Protein AF-A0A6P0KEU0-F1 (afdb_monomer_lite)

Sequence (148 aa):
MPPLLTAILLAGIAAPAHSYELQLKNPEFHYFNAQGSHEVTTNIPLCKGDSYGWLIQLENPPSQLTWREEFRPSGERYEKVTNGIAARWNNSSWSGPSITTVQTVAPDDGWLSYIRPINPNMSPGFYRIDVYVGESVAHFRIELLSCG

Radius of gyration: 21.64 Å; chains: 1; bounding box: 76×51×46 Å

Secondary structure (DSSP, 8-state):
-PPP-------------------EEEEEEEEE-TTS-EEE-SEEE--TT-EEEEEEEESS--SSEEEEEEEEE---------SS-----------PPPEEEEEEE--BTTEEEEEEE--TTSPPEEEEEEEEETTEEEEEEEEEE---

pLDDT: mean 78.89, std 21.37, range [34.16, 97.38]

Foldseek 3Di:
DDDDDDDDDPPPPPDPPPLDDWDWPDWFKKKADQVGDMDGDQEYALDANIKIKIKIFTDPFDQKFKKKKKKFADQFDFDDDDPDDTDGDDDDDDGDDIDMDMDMDGADVRMDMDMDGRDLPDDFHKMWMWMDTRNDIDIGIHTYDYHD

Structure (mmCIF, N/CA/C/O backbone):
data_AF-A0A6P0KEU0-F1
#
_entry.id   AF-A0A6P0KEU0-F1
#
loop_
_atom_site.group_PDB
_atom_site.id
_atom_site.type_symbol
_atom_site.label_atom_id
_atom_site.label_alt_id
_atom_site.label_comp_id
_atom_site.label_asym_id
_atom_site.label_entity_id
_atom_site.label_seq_id
_atom_site.pdbx_PDB_ins_code
_atom_site.Cartn_x
_atom_site.Cartn_y
_atom_site.Cartn_z
_atom_site.occupancy
_atom_site.B_iso_or_equiv
_atom_site.auth_seq_id
_atom_site.auth_comp_id
_atom_site.auth_asym_id
_atom_site.auth_atom_id
_atom_site.pdbx_PDB_model_num
ATOM 1 N N . MET A 1 1 ? -55.314 35.409 27.621 1.00 41.94 1 MET A N 1
ATOM 2 C CA . MET A 1 1 ? -54.705 34.251 28.310 1.00 41.94 1 MET A CA 1
ATOM 3 C C . MET A 1 1 ? -54.204 33.299 27.231 1.00 41.94 1 MET A C 1
ATOM 5 O O . MET A 1 1 ? -55.044 32.810 26.486 1.00 41.94 1 MET A O 1
ATOM 9 N N . PRO A 1 2 ? -52.884 33.140 27.038 1.00 39.25 2 PRO A N 1
ATOM 10 C CA . PRO A 1 2 ? -52.329 32.260 26.010 1.00 39.25 2 PRO A CA 1
ATOM 11 C C . PRO A 1 2 ? -52.123 30.835 26.560 1.00 39.25 2 PRO A C 1
ATOM 13 O O . PRO A 1 2 ? -51.942 30.690 27.772 1.00 39.25 2 PRO A O 1
ATOM 16 N N . PRO A 1 3 ? -52.095 29.784 25.722 1.00 47.47 3 PRO A N 1
ATOM 17 C CA . PRO A 1 3 ? -51.536 28.504 26.131 1.00 47.47 3 PRO A CA 1
ATOM 18 C C . PRO A 1 3 ? -50.005 28.526 25.983 1.00 47.47 3 PRO A C 1
ATOM 20 O O . PRO A 1 3 ? -49.471 28.925 24.948 1.00 47.47 3 PRO A O 1
ATOM 23 N N . LEU A 1 4 ? -49.302 28.096 27.036 1.00 42.53 4 LEU A N 1
ATOM 24 C CA . LEU A 1 4 ? -47.875 27.774 26.991 1.00 42.53 4 LEU A CA 1
ATOM 25 C C . LEU A 1 4 ? -47.668 26.560 26.070 1.00 42.53 4 LEU A C 1
ATOM 27 O O . LEU A 1 4 ? -48.143 25.468 26.376 1.00 42.53 4 LEU A O 1
ATOM 31 N N . LEU A 1 5 ? -46.927 26.735 24.975 1.00 43.50 5 LEU A N 1
ATOM 32 C CA . LEU A 1 5 ? -46.299 25.622 24.265 1.00 43.50 5 LEU A CA 1
ATOM 33 C C . LEU A 1 5 ? -44.971 25.295 24.951 1.00 43.50 5 LEU A C 1
ATOM 35 O O . LEU A 1 5 ? -44.006 26.052 24.863 1.00 43.50 5 LEU A O 1
ATOM 39 N N . THR A 1 6 ? -44.925 24.152 25.626 1.00 40.94 6 THR A N 1
ATOM 40 C CA . THR A 1 6 ? -43.685 23.557 26.125 1.00 40.94 6 THR A CA 1
ATOM 41 C C . THR A 1 6 ? -42.921 22.962 24.943 1.00 40.94 6 THR A C 1
ATOM 43 O O . THR A 1 6 ? -43.305 21.923 24.410 1.00 40.94 6 THR A O 1
ATOM 46 N N . ALA A 1 7 ? -41.842 23.616 24.516 1.00 44.69 7 ALA A N 1
ATOM 47 C CA . ALA A 1 7 ? -40.890 23.032 23.579 1.00 44.69 7 ALA A CA 1
ATOM 48 C C . ALA A 1 7 ? -39.988 22.042 24.334 1.00 44.69 7 ALA A C 1
ATOM 50 O O . ALA A 1 7 ? -39.192 22.438 25.184 1.00 44.69 7 ALA A O 1
ATOM 51 N N . ILE A 1 8 ? -40.123 20.748 24.038 1.00 49.12 8 ILE A N 1
ATOM 52 C CA . ILE A 1 8 ? -39.184 19.720 24.496 1.00 49.12 8 ILE A CA 1
ATOM 53 C C . ILE A 1 8 ? -37.963 19.793 23.577 1.00 49.12 8 ILE A C 1
ATOM 55 O O . ILE A 1 8 ? -38.023 19.405 22.411 1.00 49.12 8 ILE A O 1
ATOM 59 N N . LEU A 1 9 ? -36.859 20.324 24.099 1.00 42.19 9 LEU A N 1
ATOM 60 C CA . LEU A 1 9 ? -35.565 20.304 23.429 1.00 42.19 9 LEU A CA 1
ATOM 61 C C . LEU A 1 9 ? -35.000 18.875 23.531 1.00 42.19 9 LEU A C 1
ATOM 63 O O . LEU A 1 9 ? -34.490 18.478 24.578 1.00 42.19 9 LEU A O 1
ATOM 67 N N . LEU A 1 10 ? -35.108 18.082 22.463 1.00 46.47 10 LEU A N 1
ATOM 68 C CA . LEU A 1 10 ? -34.334 16.847 22.329 1.00 46.47 10 LEU A CA 1
ATOM 69 C C . LEU A 1 10 ? -32.873 17.232 22.076 1.00 46.47 10 LEU A C 1
ATOM 71 O O . LEU A 1 10 ? -32.467 17.480 20.942 1.00 46.47 10 LEU A O 1
ATOM 75 N N . ALA A 1 11 ? -32.081 17.302 23.145 1.00 50.78 11 ALA A N 1
ATOM 76 C CA . ALA A 1 11 ? -30.633 17.278 23.031 1.00 50.78 11 ALA A CA 1
ATOM 77 C C . ALA A 1 11 ? -30.236 15.900 22.481 1.00 50.78 11 ALA A C 1
ATOM 79 O O . ALA A 1 11 ? -30.249 14.902 23.200 1.00 50.78 11 ALA A O 1
ATOM 80 N N . GLY A 1 12 ? -29.948 15.836 21.180 1.00 45.75 12 GLY A N 1
ATOM 81 C CA . GLY A 1 12 ? -29.328 14.670 20.569 1.00 45.75 12 GLY A CA 1
ATOM 82 C C . GLY A 1 12 ? -27.990 14.421 21.253 1.00 45.75 12 GLY A C 1
ATOM 83 O O . GLY A 1 12 ? -27.065 15.220 21.126 1.00 45.75 12 GLY A O 1
ATOM 84 N N . ILE A 1 13 ? -27.906 13.338 22.020 1.00 48.94 13 ILE A N 1
ATOM 85 C CA . ILE A 1 13 ? -26.656 12.877 22.610 1.00 48.94 13 ILE A CA 1
ATOM 86 C C . ILE A 1 13 ? -25.815 12.374 21.436 1.00 48.94 13 ILE A C 1
ATOM 88 O O . ILE A 1 13 ? -26.042 11.277 20.930 1.00 48.94 13 ILE A O 1
ATOM 92 N N . ALA A 1 14 ? -24.887 13.199 20.951 1.00 54.25 14 ALA A N 1
ATOM 93 C CA . ALA A 1 14 ? -23.836 12.719 20.070 1.00 54.25 14 ALA A CA 1
ATOM 94 C C . ALA A 1 14 ? -23.058 11.660 20.859 1.00 54.25 14 ALA A C 1
ATOM 96 O O . ALA A 1 14 ? -22.445 11.971 21.882 1.00 54.25 14 ALA A O 1
ATOM 97 N N . ALA A 1 15 ? -23.152 10.400 20.434 1.00 51.75 15 ALA A N 1
ATOM 98 C CA . ALA A 1 15 ? -22.349 9.336 21.011 1.00 51.75 15 ALA A CA 1
ATOM 99 C C . ALA A 1 15 ? -20.869 9.749 20.917 1.00 51.75 15 ALA A C 1
ATOM 101 O O . ALA A 1 15 ? -20.452 10.234 19.859 1.00 51.75 15 ALA A O 1
ATOM 102 N N . PRO A 1 16 ? -20.072 9.603 21.990 1.00 46.75 16 PRO A N 1
ATOM 103 C CA . PRO A 1 16 ? -18.652 9.893 21.913 1.00 46.75 16 PRO A CA 1
ATOM 104 C C . PRO A 1 16 ? -18.048 8.964 20.862 1.00 46.75 16 PRO A C 1
ATOM 106 O O . PRO A 1 16 ? -18.117 7.739 21.005 1.00 46.75 16 PRO A O 1
ATOM 109 N N . ALA A 1 17 ? -17.488 9.547 19.799 1.00 51.69 17 ALA A N 1
ATOM 110 C CA . ALA A 1 17 ? -16.648 8.826 18.861 1.00 51.69 17 ALA A CA 1
ATOM 111 C C . ALA A 1 17 ? -15.487 8.248 19.675 1.00 51.69 17 ALA A C 1
ATOM 113 O O . ALA A 1 17 ? -14.572 8.971 20.059 1.00 51.69 17 ALA A O 1
ATOM 114 N N . HIS A 1 18 ? -15.580 6.969 20.035 1.00 48.75 18 HIS A N 1
ATOM 115 C CA . HIS A 1 18 ? -14.466 6.269 20.647 1.00 48.75 18 HIS A CA 1
ATOM 116 C C . HIS A 1 18 ? -13.358 6.240 19.596 1.00 48.75 18 HIS A C 1
ATOM 118 O O . HIS A 1 18 ? -13.488 5.567 18.577 1.00 48.75 18 HIS A O 1
ATOM 124 N N . SER A 1 19 ? -12.297 7.009 19.822 1.00 54.75 19 SER A N 1
ATOM 125 C CA . SER A 1 19 ? -11.016 6.835 19.148 1.00 54.75 19 SER A CA 1
ATOM 126 C C . SER A 1 19 ? -10.413 5.544 19.694 1.00 54.75 19 SER A C 1
ATOM 128 O O . SER A 1 19 ? -9.778 5.532 20.747 1.00 54.75 19 SER A O 1
ATOM 130 N N . TYR A 1 20 ? -10.716 4.421 19.051 1.00 62.81 20 TYR A N 1
ATOM 131 C CA . TYR A 1 20 ? -9.997 3.181 19.302 1.00 62.81 20 TYR A CA 1
ATOM 132 C C . TYR A 1 20 ? -8.782 3.171 18.375 1.00 62.81 20 TYR A C 1
ATOM 134 O O . TYR A 1 20 ? -8.915 3.308 17.157 1.00 62.81 20 TYR A O 1
ATOM 142 N N . GLU A 1 21 ? -7.590 3.050 18.956 1.00 73.94 21 GLU A N 1
ATOM 143 C CA . GLU A 1 21 ? -6.381 2.772 18.189 1.00 73.94 21 GLU A CA 1
ATOM 144 C C . GLU A 1 21 ? -6.517 1.355 17.617 1.00 73.94 21 GLU A C 1
ATOM 146 O O . GLU A 1 21 ? -6.576 0.364 18.350 1.00 73.94 21 GLU A O 1
ATOM 151 N N . LEU A 1 22 ? -6.656 1.258 16.295 1.00 84.56 22 LEU A N 1
ATOM 152 C CA . LEU A 1 22 ? -6.768 -0.018 15.595 1.00 84.56 22 LEU A CA 1
ATOM 153 C C . LEU A 1 22 ? -5.408 -0.703 15.583 1.00 84.56 22 LEU A C 1
ATOM 155 O O . LEU A 1 22 ? -4.452 -0.177 15.014 1.00 84.56 22 LEU A O 1
ATOM 159 N N . GLN A 1 23 ? -5.307 -1.895 16.162 1.00 88.81 23 GLN A N 1
ATOM 160 C CA . GLN A 1 23 ? -4.065 -2.653 16.072 1.00 88.81 23 GLN A CA 1
ATOM 161 C C . GLN A 1 23 ? -3.922 -3.245 14.668 1.00 88.81 23 GLN A C 1
ATOM 163 O O . GLN A 1 23 ? -4.671 -4.144 14.275 1.00 88.81 23 GLN A O 1
ATOM 168 N N . LEU A 1 24 ? -2.948 -2.720 13.924 1.00 91.12 24 LEU A N 1
ATOM 169 C CA . LEU A 1 24 ? -2.554 -3.217 12.610 1.00 91.12 24 LEU A CA 1
ATOM 170 C C . LEU A 1 24 ? -1.531 -4.340 12.799 1.00 91.12 24 LEU A C 1
ATOM 172 O O . LEU A 1 24 ? -0.473 -4.135 13.394 1.00 91.12 24 LEU A O 1
ATOM 176 N N . LYS A 1 25 ? -1.838 -5.525 12.284 1.00 92.06 25 LYS A N 1
ATOM 177 C CA . LYS A 1 25 ? -0.988 -6.714 12.348 1.00 92.06 25 LYS A CA 1
ATOM 178 C C . LYS A 1 25 ? -0.546 -7.107 10.947 1.00 92.06 25 LYS A C 1
ATOM 180 O O . LYS A 1 25 ? -1.302 -6.976 9.989 1.00 92.06 25 LYS A O 1
ATOM 185 N N . ASN A 1 26 ? 0.688 -7.595 10.855 1.00 89.75 26 ASN A N 1
ATOM 186 C CA . ASN A 1 26 ? 1.269 -8.165 9.638 1.00 89.75 26 ASN A CA 1
ATOM 187 C C . ASN A 1 26 ? 1.001 -7.325 8.371 1.00 89.75 26 ASN A C 1
ATOM 189 O O . ASN A 1 26 ? 0.407 -7.835 7.424 1.00 89.75 26 ASN A O 1
ATOM 193 N N . PRO A 1 27 ? 1.375 -6.029 8.344 1.00 91.94 27 PRO A N 1
ATOM 194 C CA . PRO A 1 27 ? 1.257 -5.240 7.128 1.00 91.94 27 PRO A CA 1
ATOM 195 C C . PRO A 1 27 ? 2.214 -5.805 6.076 1.00 91.94 27 PRO A C 1
ATOM 197 O O . PRO A 1 27 ? 3.435 -5.730 6.220 1.00 91.94 27 PRO A O 1
ATOM 200 N N . GLU A 1 28 ? 1.656 -6.350 5.005 1.00 93.31 28 GLU A N 1
ATOM 201 C CA . GLU A 1 28 ? 2.404 -6.962 3.915 1.00 93.31 28 GLU A CA 1
ATOM 202 C C . GLU A 1 28 ? 2.102 -6.275 2.593 1.00 93.31 28 GLU A C 1
ATOM 204 O O . GLU A 1 28 ? 0.993 -5.799 2.350 1.00 93.31 28 GLU A O 1
ATOM 209 N N . PHE A 1 29 ? 3.104 -6.249 1.720 1.00 94.50 29 PHE A N 1
ATOM 210 C CA . PHE A 1 29 ? 2.958 -5.769 0.357 1.00 94.50 29 PHE A CA 1
ATOM 211 C C . PHE A 1 29 ? 3.117 -6.932 -0.609 1.00 94.50 29 PHE A C 1
ATOM 213 O O . PHE A 1 29 ? 4.044 -7.731 -0.478 1.00 94.50 29 PHE A O 1
ATOM 220 N N . HIS A 1 30 ? 2.191 -7.033 -1.549 1.00 96.25 30 HIS A N 1
ATOM 221 C CA . HIS A 1 30 ? 2.026 -8.185 -2.416 1.00 96.25 30 HIS A CA 1
ATOM 222 C C . HIS A 1 30 ? 2.108 -7.768 -3.880 1.00 96.25 30 HIS A C 1
ATOM 224 O O . HIS A 1 30 ? 1.585 -6.723 -4.282 1.00 96.25 30 HIS A O 1
ATOM 230 N N . TYR A 1 31 ? 2.738 -8.626 -4.671 1.00 96.69 31 TYR A N 1
ATOM 231 C CA . TYR A 1 31 ? 2.720 -8.596 -6.127 1.00 96.69 31 TYR A CA 1
ATOM 232 C C . TYR A 1 31 ? 1.920 -9.790 -6.644 1.00 96.69 31 TYR A C 1
ATOM 234 O O . TYR A 1 31 ? 2.052 -10.895 -6.120 1.00 96.69 31 TYR A O 1
ATOM 242 N N . PHE A 1 32 ? 1.110 -9.567 -7.675 1.00 96.75 32 PHE A N 1
ATOM 243 C CA . PHE A 1 32 ? 0.254 -10.568 -8.304 1.00 96.75 32 PHE A CA 1
ATOM 244 C C . PHE A 1 32 ? 0.513 -10.547 -9.806 1.00 96.75 32 PHE A C 1
ATOM 246 O O . PHE A 1 32 ? 0.222 -9.547 -10.465 1.00 96.75 32 PHE A O 1
ATOM 253 N N . ASN A 1 33 ? 1.037 -11.639 -10.358 1.00 94.62 33 ASN A N 1
ATOM 254 C CA . ASN A 1 33 ? 1.218 -11.732 -11.801 1.00 94.62 33 ASN A CA 1
ATOM 255 C C . ASN A 1 33 ? -0.081 -12.156 -12.505 1.00 94.62 33 ASN A C 1
ATOM 257 O O . ASN A 1 33 ? -0.977 -12.765 -11.915 1.00 94.62 33 ASN A O 1
ATOM 261 N N . ALA A 1 34 ? -0.170 -11.875 -13.799 1.00 92.25 34 ALA A N 1
ATOM 262 C CA . ALA A 1 34 ? -1.323 -12.177 -14.635 1.00 92.25 34 ALA A CA 1
ATOM 263 C C . ALA A 1 34 ? -1.598 -13.687 -14.765 1.00 92.25 34 ALA A C 1
ATOM 265 O O . ALA A 1 34 ? -2.680 -14.083 -15.196 1.00 92.25 34 ALA A O 1
ATOM 266 N N . GLN A 1 35 ? -0.635 -14.539 -14.401 1.00 92.06 35 GLN A N 1
ATOM 267 C CA . GLN A 1 35 ? -0.773 -15.997 -14.381 1.00 92.06 35 GLN A CA 1
ATOM 268 C C . GLN A 1 35 ? -1.373 -16.523 -13.064 1.00 92.06 35 GLN A C 1
ATOM 270 O O . GLN A 1 35 ? -1.596 -17.726 -12.942 1.00 92.06 35 GLN A O 1
ATOM 275 N N . GLY A 1 36 ? -1.655 -15.647 -12.093 1.00 88.25 36 GLY A N 1
ATOM 276 C CA . GLY A 1 36 ? -2.282 -15.994 -10.815 1.00 88.25 36 GLY A CA 1
ATOM 277 C C . GLY A 1 36 ? -1.305 -16.366 -9.696 1.00 88.25 36 GLY A C 1
ATOM 278 O O . GLY A 1 36 ? -1.742 -16.768 -8.619 1.00 88.25 36 GLY A O 1
ATOM 279 N N . SER A 1 37 ? 0.005 -16.230 -9.916 1.00 93.31 37 SER A N 1
ATOM 280 C CA . SER A 1 37 ? 0.999 -16.323 -8.843 1.00 93.31 37 SER A CA 1
ATOM 281 C C . SER A 1 37 ? 1.014 -15.034 -8.031 1.00 93.31 37 SER A C 1
ATOM 283 O O . SER A 1 37 ? 0.869 -13.944 -8.586 1.00 93.31 37 SER A O 1
ATOM 285 N N . HIS A 1 38 ? 1.263 -15.154 -6.730 1.00 93.69 38 HIS A N 1
ATOM 286 C CA . HIS A 1 38 ? 1.457 -14.012 -5.846 1.00 93.69 38 HIS A CA 1
ATOM 287 C C . HIS A 1 38 ? 2.659 -14.222 -4.929 1.00 93.69 38 HIS A C 1
ATOM 289 O O . HIS A 1 38 ? 3.030 -15.360 -4.635 1.00 93.69 38 HIS A O 1
ATOM 295 N N . GLU A 1 39 ? 3.258 -13.126 -4.478 1.00 95.25 39 GLU A N 1
ATOM 296 C CA . GLU A 1 39 ? 4.341 -13.142 -3.496 1.00 95.25 39 GLU A CA 1
ATOM 297 C C . GLU A 1 39 ? 4.338 -11.885 -2.622 1.00 95.25 39 GLU A C 1
ATOM 299 O O . GLU A 1 39 ? 3.977 -10.795 -3.073 1.00 95.25 39 GLU A O 1
ATOM 304 N N . VAL A 1 40 ? 4.804 -12.034 -1.378 1.00 95.62 40 VAL A N 1
ATOM 305 C CA . VAL A 1 40 ? 5.113 -10.906 -0.492 1.00 95.62 40 VAL A CA 1
ATOM 306 C C . VAL A 1 40 ? 6.454 -10.320 -0.916 1.00 95.62 40 VAL A C 1
ATOM 308 O O . VAL A 1 40 ? 7.498 -10.964 -0.779 1.00 95.62 40 VAL A O 1
ATOM 311 N N . THR A 1 41 ? 6.447 -9.095 -1.433 1.00 94.38 41 THR A N 1
ATOM 312 C CA . THR A 1 41 ? 7.646 -8.462 -1.985 1.00 94.38 41 THR A CA 1
ATOM 313 C C . THR A 1 41 ? 7.573 -6.942 -1.927 1.00 94.38 41 THR A C 1
ATOM 315 O O . THR A 1 41 ? 6.506 -6.332 -1.946 1.00 94.38 41 THR A O 1
ATOM 318 N N . THR A 1 42 ? 8.745 -6.316 -1.887 1.00 92.81 42 THR A N 1
ATOM 319 C CA . THR A 1 42 ? 8.908 -4.866 -2.041 1.00 92.81 42 THR A CA 1
ATOM 320 C C . THR A 1 42 ? 9.345 -4.480 -3.451 1.00 92.81 42 THR A C 1
ATOM 322 O O . THR A 1 42 ? 9.432 -3.295 -3.741 1.00 92.81 42 THR A O 1
ATOM 325 N N . ASN A 1 43 ? 9.635 -5.448 -4.322 1.00 93.81 43 ASN A N 1
ATOM 326 C CA . ASN A 1 43 ? 10.097 -5.215 -5.688 1.00 93.81 43 ASN A CA 1
ATOM 327 C C . ASN A 1 43 ? 8.945 -5.487 -6.648 1.00 93.81 43 ASN A C 1
ATOM 329 O O . ASN A 1 43 ? 8.499 -6.626 -6.750 1.00 93.81 43 ASN A O 1
ATOM 333 N N . ILE A 1 44 ? 8.463 -4.454 -7.335 1.00 94.56 44 ILE A N 1
ATOM 334 C CA . ILE A 1 44 ? 7.247 -4.517 -8.148 1.00 94.56 44 ILE A CA 1
ATOM 335 C C . ILE A 1 44 ? 7.610 -4.262 -9.616 1.00 94.56 44 ILE A C 1
ATOM 337 O O . ILE A 1 44 ? 7.839 -3.109 -9.995 1.00 94.56 44 ILE A O 1
ATOM 341 N N . PRO A 1 45 ? 7.676 -5.306 -10.460 1.00 94.56 45 PRO A N 1
ATOM 342 C CA . PRO A 1 45 ? 7.845 -5.148 -11.900 1.00 94.56 45 PRO A CA 1
ATOM 343 C C . PRO A 1 45 ? 6.644 -4.428 -12.508 1.00 94.56 45 PRO A C 1
ATOM 345 O O . PRO A 1 45 ? 5.512 -4.856 -12.318 1.00 94.56 45 PRO A O 1
ATOM 348 N N . LEU A 1 46 ? 6.867 -3.362 -13.277 1.00 93.69 46 LEU A N 1
ATOM 349 C CA . LEU A 1 46 ? 5.812 -2.577 -13.927 1.00 93.69 46 LEU A CA 1
ATOM 350 C C . LEU A 1 46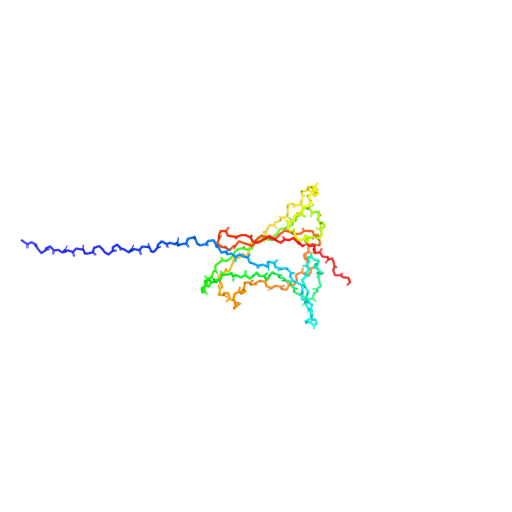 ? 5.257 -3.258 -15.192 1.00 93.69 46 LEU A C 1
ATOM 352 O O . LEU A 1 46 ? 5.189 -2.663 -16.270 1.00 93.69 46 LEU A O 1
ATOM 356 N N . CYS A 1 47 ? 4.882 -4.526 -15.070 1.00 93.94 47 CYS A N 1
ATOM 357 C CA . CYS A 1 47 ? 4.405 -5.355 -16.163 1.00 93.94 47 CYS A CA 1
ATOM 358 C C . CYS A 1 47 ? 2.884 -5.229 -16.355 1.00 93.94 47 CYS A C 1
ATOM 360 O O . CYS A 1 47 ? 2.091 -5.172 -15.414 1.00 93.94 47 CYS A O 1
ATOM 362 N N . LYS A 1 48 ? 2.455 -5.116 -17.618 1.00 92.94 48 LYS A N 1
ATOM 363 C CA . LYS A 1 48 ? 1.046 -4.888 -17.964 1.00 92.94 48 LYS A CA 1
ATOM 364 C C . LYS A 1 48 ? 0.215 -6.142 -17.687 1.00 92.94 48 LYS A C 1
ATOM 366 O O . LYS A 1 48 ? 0.509 -7.201 -18.226 1.00 92.94 48 LYS A O 1
ATOM 371 N N . GLY A 1 49 ? -0.892 -5.970 -16.967 1.00 94.06 49 GLY A N 1
ATOM 372 C CA . GLY A 1 49 ? -1.808 -7.057 -16.599 1.00 94.06 49 GLY A CA 1
ATOM 373 C C . GLY A 1 49 ? -1.578 -7.585 -15.185 1.00 94.06 49 GLY A C 1
ATOM 374 O O . GLY A 1 49 ? -2.474 -8.213 -14.630 1.00 94.06 49 GLY A O 1
ATOM 375 N N . ASP A 1 50 ? -0.434 -7.255 -14.589 1.00 9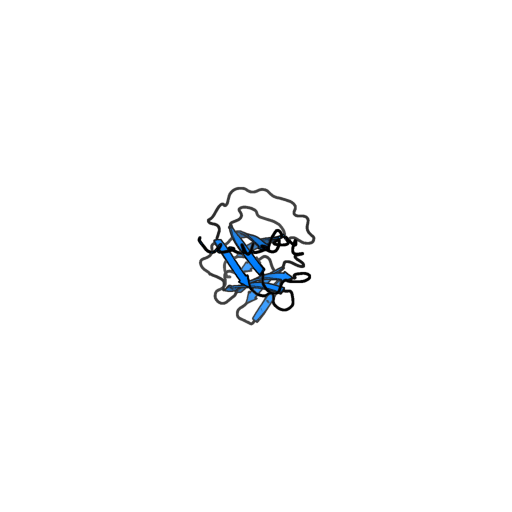6.19 50 ASP A N 1
ATOM 376 C CA . ASP A 1 50 ? -0.113 -7.594 -13.210 1.00 96.19 50 ASP A CA 1
ATOM 377 C C . ASP A 1 50 ? -0.749 -6.584 -12.244 1.00 96.19 50 ASP A C 1
ATOM 379 O O . ASP A 1 50 ? -1.238 -5.515 -12.633 1.00 96.19 50 ASP A O 1
ATOM 383 N N . SER A 1 51 ? -0.791 -6.937 -10.965 1.00 97.38 51 SER A N 1
ATOM 384 C CA . SER A 1 51 ? -1.367 -6.125 -9.895 1.00 97.38 51 SER A CA 1
ATOM 385 C C . SER A 1 51 ? -0.459 -6.107 -8.677 1.00 97.38 51 SER A C 1
ATOM 387 O O . SER A 1 51 ? 0.426 -6.942 -8.508 1.00 97.38 51 SER A O 1
ATOM 389 N N . TYR A 1 52 ? -0.686 -5.133 -7.808 1.00 96.94 52 TYR A N 1
ATOM 390 C CA . TYR A 1 52 ? 0.051 -4.991 -6.566 1.00 96.94 52 TYR A CA 1
ATOM 391 C C . TYR A 1 52 ? -0.832 -4.356 -5.501 1.00 96.94 52 TYR A C 1
ATOM 393 O O . TYR A 1 52 ? -1.832 -3.701 -5.812 1.00 96.94 52 TYR A O 1
ATOM 401 N N . GLY A 1 53 ? -0.475 -4.531 -4.239 1.00 96.88 53 GLY A N 1
ATOM 402 C CA . GLY A 1 53 ? -1.267 -3.972 -3.158 1.00 96.88 53 GLY A CA 1
ATOM 403 C C . GLY A 1 53 ? -0.709 -4.278 -1.791 1.00 96.88 53 GLY A C 1
ATOM 404 O O . GLY A 1 53 ? 0.254 -5.023 -1.649 1.00 96.88 53 GLY A O 1
ATOM 405 N N . TRP A 1 54 ? -1.348 -3.709 -0.782 1.00 97.00 54 TRP A N 1
ATOM 406 C CA . TRP A 1 54 ? -1.080 -4.043 0.607 1.00 97.00 54 TRP A CA 1
ATOM 407 C C . TRP A 1 54 ? -2.238 -4.839 1.199 1.00 97.00 54 TRP A C 1
ATOM 409 O O . TRP A 1 54 ? -3.399 -4.646 0.826 1.00 97.00 54 TRP A O 1
ATOM 419 N N . LEU A 1 55 ? -1.897 -5.722 2.132 1.00 95.94 55 LEU A N 1
ATOM 420 C CA . LEU A 1 55 ? -2.809 -6.474 2.984 1.00 95.94 55 LEU A CA 1
ATOM 421 C C . LEU A 1 55 ? -2.402 -6.202 4.438 1.00 95.94 55 LEU A C 1
ATOM 423 O O . LEU A 1 55 ? -1.221 -6.247 4.778 1.00 95.94 55 LEU A O 1
ATOM 427 N N . ILE A 1 56 ? -3.367 -5.871 5.290 1.00 95.19 56 ILE A N 1
ATOM 428 C CA . ILE A 1 56 ? -3.159 -5.550 6.704 1.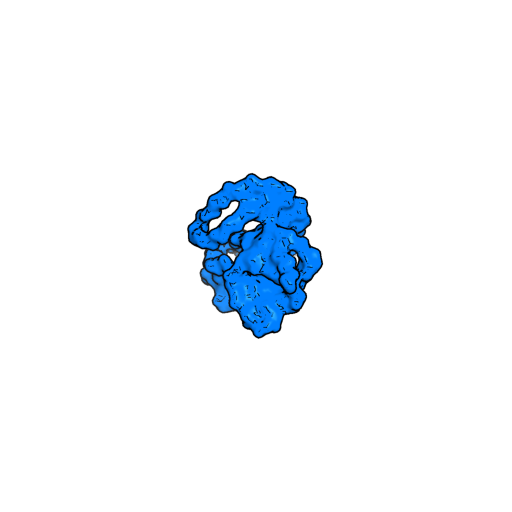00 95.19 56 ILE A CA 1
ATOM 429 C C . ILE A 1 56 ? -4.200 -6.316 7.511 1.00 95.19 56 ILE A C 1
ATOM 431 O O . ILE A 1 56 ? -5.401 -6.155 7.291 1.00 95.19 56 ILE A O 1
ATOM 435 N N . GLN A 1 57 ? -3.750 -7.126 8.462 1.00 95.06 57 GLN A N 1
ATOM 436 C CA . GLN A 1 57 ? -4.641 -7.797 9.395 1.00 95.06 57 GLN A CA 1
ATOM 437 C C . GLN A 1 57 ? -5.052 -6.822 10.502 1.00 95.06 57 GLN A C 1
ATOM 439 O O . GLN A 1 57 ? -4.238 -6.057 11.018 1.00 95.06 57 GLN A O 1
ATOM 444 N N . LEU A 1 58 ? -6.318 -6.853 10.888 1.00 92.94 58 LEU A N 1
ATOM 445 C CA . LEU A 1 58 ? -6.892 -6.025 11.937 1.00 92.94 58 LEU A CA 1
ATOM 446 C C . LEU A 1 58 ? -7.293 -6.904 13.114 1.00 92.94 58 LEU A C 1
ATOM 448 O O . LEU A 1 58 ? -7.934 -7.941 12.951 1.00 92.94 58 LEU A O 1
ATOM 452 N N . GLU A 1 59 ? -6.955 -6.468 14.319 1.00 89.50 59 GLU A N 1
ATOM 453 C CA . GLU A 1 59 ? -7.498 -7.075 15.529 1.00 89.50 59 GLU A CA 1
ATOM 454 C C . GLU A 1 59 ? -8.836 -6.431 15.888 1.00 89.50 59 GLU A C 1
ATOM 456 O O . GLU A 1 59 ? -8.916 -5.214 16.041 1.00 89.50 59 GLU A O 1
ATOM 461 N N . ASN A 1 60 ? -9.875 -7.257 16.048 1.00 87.94 60 ASN A N 1
ATOM 462 C CA . ASN A 1 60 ? -11.240 -6.822 16.366 1.00 87.94 60 ASN A CA 1
ATOM 463 C C . ASN A 1 60 ? -11.736 -5.709 15.419 1.00 87.94 60 ASN A C 1
ATOM 465 O O . ASN A 1 60 ? -12.040 -4.602 15.873 1.00 87.94 60 ASN A O 1
ATOM 469 N N . PRO A 1 61 ? -11.789 -5.976 14.100 1.00 89.50 61 PRO A N 1
ATOM 470 C CA . PRO A 1 61 ? -12.166 -4.972 13.117 1.00 89.50 61 PRO A CA 1
ATOM 471 C C . PRO A 1 61 ? -13.578 -4.421 13.389 1.00 89.50 61 PRO A C 1
ATOM 473 O O . PRO A 1 61 ? -14.489 -5.184 13.726 1.00 89.50 61 PRO A O 1
ATOM 476 N N . PRO A 1 62 ? -13.806 -3.114 13.190 1.00 89.88 62 PRO A N 1
ATOM 477 C CA . PRO A 1 62 ? -15.158 -2.570 13.130 1.00 89.88 62 PRO A CA 1
ATOM 478 C C . PRO A 1 62 ? -15.905 -3.133 11.910 1.00 89.88 62 PRO A C 1
ATOM 480 O O . PRO A 1 62 ? -15.295 -3.574 10.936 1.00 89.88 62 PRO A O 1
ATOM 483 N N . SER A 1 63 ? -17.237 -3.036 11.913 1.00 91.38 63 SER A N 1
ATOM 484 C CA . SER A 1 63 ? -18.063 -3.436 10.762 1.00 91.38 63 SER A CA 1
ATOM 485 C C . SER A 1 63 ? -17.775 -2.616 9.500 1.00 91.38 63 SER A C 1
ATOM 487 O O . SER A 1 63 ? -17.947 -3.109 8.389 1.00 91.38 63 SER A O 1
ATOM 489 N N . GLN A 1 64 ? -17.340 -1.367 9.671 1.00 93.69 64 GLN A N 1
ATOM 490 C CA . GLN A 1 64 ? -16.828 -0.501 8.617 1.00 93.69 64 GLN A CA 1
ATOM 491 C C . GLN A 1 64 ? -15.716 0.381 9.171 1.00 93.69 64 GLN A C 1
ATOM 493 O O . GLN A 1 64 ? -15.767 0.817 10.323 1.00 93.69 64 GLN A O 1
ATOM 498 N N . LEU A 1 65 ? -14.740 0.694 8.328 1.00 93.62 65 LEU A N 1
ATOM 499 C CA . LEU A 1 65 ? -13.707 1.679 8.617 1.00 93.62 65 LEU A CA 1
ATOM 500 C C . LEU A 1 65 ? -13.401 2.514 7.385 1.00 93.62 65 LEU A C 1
ATOM 502 O O . LEU A 1 65 ? -13.644 2.093 6.254 1.00 93.62 65 LEU A O 1
ATOM 506 N N . THR A 1 66 ? -12.821 3.685 7.621 1.00 95.31 66 THR A N 1
ATOM 507 C CA . THR A 1 66 ? -12.253 4.529 6.572 1.00 95.31 66 THR A CA 1
ATOM 508 C C . THR A 1 66 ? -10.740 4.487 6.671 1.00 95.31 66 THR A C 1
ATOM 510 O O . THR A 1 66 ? -10.185 4.664 7.757 1.00 95.31 66 THR A O 1
ATOM 513 N N . TRP A 1 67 ? -10.078 4.296 5.535 1.00 95.44 67 TRP A N 1
ATOM 514 C CA . TRP A 1 67 ? -8.629 4.375 5.422 1.00 95.44 67 TRP A CA 1
ATOM 515 C C . TRP A 1 67 ? -8.211 5.412 4.381 1.00 95.44 67 TRP A C 1
ATOM 517 O O . TRP A 1 67 ? -8.962 5.729 3.454 1.00 95.44 67 TRP A O 1
ATOM 527 N N . ARG A 1 68 ? -6.998 5.945 4.543 1.00 96.81 68 ARG A N 1
ATOM 528 C CA . ARG A 1 68 ? -6.333 6.837 3.587 1.00 96.81 68 ARG A CA 1
ATOM 529 C C . ARG A 1 68 ? -4.975 6.256 3.218 1.00 96.81 68 ARG A C 1
ATOM 531 O O . ARG A 1 68 ? -4.190 5.971 4.107 1.00 96.81 68 ARG A O 1
ATOM 538 N N . GLU A 1 69 ? -4.679 6.122 1.934 1.00 96.12 69 GLU A N 1
ATOM 539 C CA . GLU A 1 69 ? -3.339 5.829 1.422 1.00 96.12 69 GLU A CA 1
ATOM 540 C C . GLU A 1 69 ? -2.709 7.120 0.893 1.00 96.12 69 GLU A C 1
ATOM 542 O O . GLU A 1 69 ? -3.347 7.856 0.140 1.00 96.12 69 GLU A O 1
ATOM 547 N N . GLU A 1 70 ? -1.451 7.367 1.243 1.00 94.50 70 GLU A N 1
ATOM 548 C CA . GLU A 1 70 ? -0.585 8.357 0.606 1.00 94.50 70 GLU A CA 1
ATOM 549 C C . GLU A 1 70 ? 0.574 7.640 -0.089 1.00 94.50 70 GLU A C 1
ATOM 551 O O . GLU A 1 70 ? 1.448 7.072 0.564 1.00 94.50 70 GLU A O 1
ATOM 556 N N . PHE A 1 71 ? 0.579 7.668 -1.420 1.00 91.00 71 PHE A N 1
ATOM 557 C CA . PHE A 1 71 ? 1.572 7.024 -2.274 1.00 91.00 71 PHE A CA 1
ATOM 558 C C . PHE A 1 71 ? 2.457 8.079 -2.931 1.00 91.00 71 PHE A C 1
ATOM 560 O O . PHE A 1 71 ? 1.970 8.914 -3.693 1.00 91.00 71 PHE A O 1
ATOM 567 N N . ARG A 1 72 ? 3.766 8.048 -2.678 1.00 89.69 72 ARG A N 1
ATOM 568 C CA . ARG A 1 72 ? 4.683 9.091 -3.163 1.00 89.69 72 ARG A CA 1
ATOM 569 C C . ARG A 1 72 ? 6.069 8.549 -3.492 1.00 89.69 72 ARG A C 1
ATOM 571 O O . ARG A 1 72 ? 6.527 7.628 -2.812 1.00 89.69 72 ARG A O 1
ATOM 578 N N . PRO A 1 73 ? 6.774 9.136 -4.474 1.00 88.38 73 PRO A N 1
ATOM 579 C CA . PRO A 1 73 ? 8.188 8.848 -4.675 1.00 88.38 73 PRO A CA 1
ATOM 580 C C . PRO A 1 73 ? 8.986 9.093 -3.392 1.00 88.38 73 PRO A C 1
ATOM 582 O O . PRO A 1 73 ? 8.712 10.039 -2.648 1.00 88.38 73 PRO A O 1
ATOM 585 N N . SER A 1 74 ? 9.985 8.253 -3.141 1.00 79.00 74 SER A N 1
ATOM 586 C CA . SER A 1 74 ? 10.998 8.479 -2.117 1.00 79.00 74 SER A CA 1
ATOM 587 C C . SER A 1 74 ? 12.374 8.523 -2.765 1.00 79.00 74 SER A C 1
ATOM 589 O O . SER A 1 74 ? 12.739 7.620 -3.508 1.00 79.00 74 SER A O 1
ATOM 591 N N . GLY A 1 75 ? 13.181 9.534 -2.443 1.00 60.78 75 GLY A N 1
ATOM 592 C CA . GLY A 1 75 ? 14.593 9.577 -2.859 1.00 60.78 75 GLY A CA 1
ATOM 593 C C . GLY A 1 75 ? 15.491 8.555 -2.144 1.00 60.78 75 GLY A C 1
ATOM 594 O O . GLY A 1 75 ? 16.683 8.478 -2.421 1.00 60.78 75 GLY A O 1
ATOM 595 N N . GLU A 1 76 ? 14.938 7.786 -1.206 1.00 57.06 76 GLU A N 1
ATOM 596 C CA . GLU A 1 76 ? 15.693 6.952 -0.282 1.00 57.06 76 GLU A CA 1
ATOM 597 C C . GLU A 1 76 ? 15.799 5.496 -0.800 1.00 57.06 76 GLU A C 1
ATOM 599 O O . GLU A 1 76 ? 14.784 4.831 -1.005 1.00 57.06 76 GLU A O 1
ATOM 604 N N . ARG A 1 77 ? 17.030 4.995 -1.003 1.00 49.38 77 ARG A N 1
ATOM 605 C CA . ARG A 1 77 ? 17.345 3.571 -1.248 1.00 49.38 77 ARG A CA 1
ATOM 606 C C . ARG A 1 77 ? 17.463 2.863 0.103 1.00 49.38 77 ARG A C 1
ATOM 608 O O . ARG A 1 77 ? 18.247 3.325 0.930 1.00 49.38 77 ARG A O 1
ATOM 615 N N . TYR A 1 78 ? 16.774 1.742 0.320 1.00 49.16 78 TYR A N 1
ATOM 616 C CA . TYR A 1 78 ? 16.952 0.944 1.544 1.00 49.16 78 TYR A CA 1
ATOM 617 C C . TYR A 1 78 ? 17.041 -0.554 1.261 1.00 49.16 78 TYR A C 1
ATOM 619 O O . TYR A 1 78 ? 16.327 -1.072 0.407 1.00 49.16 78 TYR A O 1
ATOM 627 N N . GLU A 1 79 ? 17.907 -1.243 2.007 1.00 40.25 79 GLU A N 1
ATOM 628 C CA . GLU A 1 79 ? 17.964 -2.705 2.035 1.00 40.25 79 GLU A CA 1
ATOM 629 C C . GLU A 1 79 ? 16.713 -3.299 2.704 1.00 40.25 79 GLU A C 1
ATOM 631 O O . GLU A 1 79 ? 16.078 -2.682 3.564 1.00 40.25 79 GLU A O 1
ATOM 636 N N . LYS A 1 80 ? 16.365 -4.513 2.264 1.00 38.75 80 LYS A N 1
ATOM 637 C CA . LYS A 1 80 ? 15.186 -5.304 2.638 1.00 38.75 80 LYS A CA 1
ATOM 638 C C . LYS A 1 80 ? 14.912 -5.262 4.149 1.00 38.75 80 LYS A C 1
ATOM 640 O O . LYS A 1 80 ? 15.732 -5.703 4.954 1.00 38.75 80 LYS A O 1
ATOM 645 N N . VAL A 1 81 ? 13.726 -4.787 4.535 1.00 45.91 81 VAL A N 1
ATOM 646 C CA . VAL A 1 81 ? 13.294 -4.763 5.939 1.00 45.91 81 VAL A CA 1
ATOM 647 C C . VAL A 1 81 ? 12.936 -6.183 6.367 1.00 45.91 81 VAL A C 1
ATOM 649 O O . VAL A 1 81 ? 11.922 -6.732 5.951 1.00 45.91 81 VAL A O 1
ATOM 652 N N . THR A 1 82 ? 13.769 -6.767 7.223 1.00 38.56 82 THR A N 1
ATOM 653 C CA . THR A 1 82 ? 13.426 -7.956 8.008 1.00 38.56 82 THR A CA 1
ATOM 654 C C . THR A 1 82 ? 13.490 -7.523 9.474 1.00 38.56 82 THR A C 1
ATOM 656 O O . THR A 1 82 ? 14.518 -7.015 9.909 1.00 38.56 82 THR A O 1
ATOM 659 N N . ASN A 1 83 ? 12.395 -7.660 10.225 1.00 34.16 83 ASN A N 1
ATOM 660 C CA . ASN A 1 83 ? 12.318 -7.382 11.671 1.00 34.16 83 ASN A CA 1
ATOM 661 C C . ASN A 1 83 ? 12.583 -5.931 12.141 1.00 34.16 83 ASN A C 1
ATOM 663 O O . ASN A 1 83 ? 13.324 -5.700 13.092 1.00 34.16 83 ASN A O 1
ATOM 667 N N . GLY A 1 84 ? 11.907 -4.944 11.546 1.00 37.22 84 GLY A N 1
ATOM 668 C CA . GLY A 1 84 ? 11.529 -3.721 12.277 1.00 37.22 84 GLY A CA 1
ATOM 669 C C . GLY A 1 84 ? 12.618 -2.698 12.645 1.00 37.22 84 GLY A C 1
ATOM 670 O O . GLY A 1 84 ? 12.287 -1.716 13.301 1.00 37.22 84 GLY A O 1
ATOM 671 N N . ILE A 1 85 ? 13.877 -2.842 12.216 1.00 37.09 85 ILE A N 1
ATOM 672 C CA . ILE A 1 85 ? 14.917 -1.819 12.440 1.00 37.09 85 ILE A CA 1
ATOM 673 C C . ILE A 1 85 ? 15.594 -1.481 11.109 1.00 37.09 85 ILE A C 1
ATOM 675 O O . ILE A 1 85 ? 16.416 -2.235 10.599 1.00 37.09 85 ILE A O 1
ATOM 679 N N . ALA A 1 86 ? 15.230 -0.335 10.530 1.00 46.34 86 ALA A N 1
ATOM 680 C CA . ALA A 1 86 ? 15.853 0.173 9.312 1.00 46.34 86 ALA A CA 1
ATOM 681 C C . ALA A 1 86 ? 17.128 0.964 9.648 1.00 46.34 86 ALA A C 1
ATOM 683 O O . ALA A 1 86 ? 17.069 1.971 10.357 1.00 46.34 86 ALA A O 1
ATOM 684 N N . ALA A 1 87 ? 18.271 0.552 9.093 1.00 38.53 87 ALA A N 1
ATOM 685 C CA . ALA A 1 87 ? 19.453 1.402 8.997 1.00 38.53 87 ALA A CA 1
ATOM 686 C C . ALA A 1 87 ? 19.236 2.417 7.862 1.00 38.53 87 ALA A C 1
ATOM 688 O O . ALA A 1 87 ? 18.974 2.054 6.715 1.00 38.53 87 ALA A O 1
ATOM 689 N N . ARG A 1 88 ? 19.277 3.707 8.203 1.00 41.94 88 ARG A N 1
ATOM 690 C CA . ARG A 1 88 ? 18.925 4.808 7.305 1.00 41.94 88 ARG A CA 1
ATOM 691 C C . ARG A 1 88 ? 20.143 5.244 6.481 1.00 41.94 88 ARG A C 1
ATOM 693 O O . ARG A 1 88 ? 21.046 5.848 7.050 1.00 41.94 88 ARG A O 1
ATOM 700 N N . TRP A 1 89 ? 20.164 5.025 5.163 1.00 40.94 89 TRP A N 1
ATOM 701 C CA . TRP A 1 89 ? 21.054 5.781 4.271 1.00 40.94 89 TRP A CA 1
ATOM 702 C C . TRP A 1 89 ? 20.283 6.960 3.669 1.00 40.94 89 TRP A C 1
ATOM 704 O O . TRP A 1 89 ? 19.471 6.799 2.761 1.00 40.94 89 TRP A O 1
ATOM 714 N N . ASN A 1 90 ? 20.507 8.159 4.212 1.00 39.47 90 ASN A N 1
ATOM 715 C CA . ASN A 1 90 ? 19.947 9.392 3.662 1.00 39.47 90 ASN A CA 1
ATOM 716 C C . ASN A 1 90 ? 20.629 9.696 2.323 1.00 39.47 90 ASN A C 1
ATOM 718 O O . ASN A 1 90 ? 21.736 10.230 2.306 1.00 39.47 90 ASN A O 1
ATOM 722 N N . ASN A 1 91 ? 19.956 9.400 1.213 1.00 41.06 91 ASN A N 1
ATOM 723 C CA . ASN A 1 91 ? 20.167 10.163 -0.008 1.00 41.06 91 ASN A CA 1
ATOM 724 C C . ASN A 1 91 ? 18.884 10.917 -0.354 1.00 41.06 91 ASN A C 1
ATOM 726 O O . ASN A 1 91 ? 17.769 10.420 -0.208 1.00 41.06 91 ASN A O 1
ATOM 730 N N . SER A 1 92 ? 19.080 12.176 -0.691 1.00 39.94 92 SER A N 1
ATOM 731 C CA . SER A 1 92 ? 18.110 13.244 -0.558 1.00 39.94 92 SER A CA 1
ATOM 732 C C . SER A 1 92 ? 17.210 13.361 -1.792 1.00 39.94 92 SER A C 1
ATOM 734 O O . SER A 1 92 ? 17.644 13.155 -2.920 1.00 39.94 92 SER A O 1
ATOM 736 N N . SER A 1 93 ? 15.983 13.833 -1.557 1.00 43.78 93 SER A N 1
ATOM 737 C CA . SER A 1 93 ? 15.269 14.741 -2.470 1.00 43.78 93 SER A CA 1
ATOM 738 C C . SER A 1 93 ? 14.682 14.181 -3.772 1.00 43.78 93 SER A C 1
ATOM 740 O O . SER A 1 93 ? 14.862 14.790 -4.825 1.00 43.78 93 SER A O 1
ATOM 742 N N . TRP A 1 94 ? 13.855 13.131 -3.714 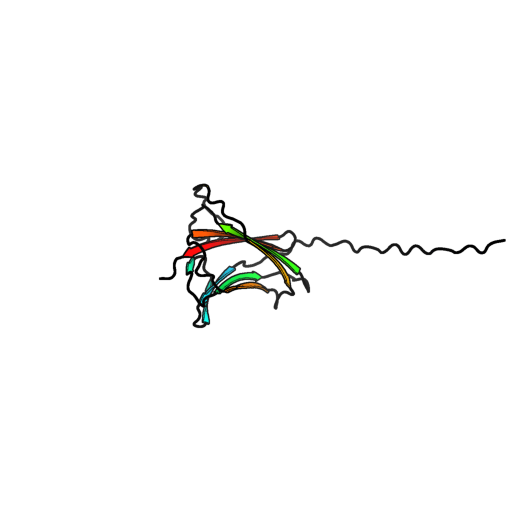1.00 46.12 94 TRP A N 1
ATOM 743 C CA . TRP A 1 94 ? 12.786 13.009 -4.716 1.00 46.12 94 TRP A CA 1
ATOM 744 C C . TRP A 1 94 ? 11.431 13.324 -4.082 1.00 46.12 94 TRP A C 1
ATOM 746 O O . TRP A 1 94 ? 10.852 12.497 -3.384 1.00 46.12 94 TRP A O 1
ATOM 756 N N . SER A 1 95 ? 10.952 14.554 -4.284 1.00 54.47 95 SER A N 1
ATOM 757 C CA . SER A 1 95 ? 9.580 14.970 -3.979 1.00 54.47 95 SER A CA 1
ATOM 758 C C . SER A 1 95 ? 8.795 15.018 -5.287 1.00 54.47 95 SER A C 1
ATOM 760 O O . SER A 1 95 ? 8.818 16.021 -5.998 1.00 54.47 95 SER A O 1
ATOM 762 N N . GLY A 1 96 ? 8.162 13.905 -5.646 1.00 59.56 96 GLY A N 1
ATOM 763 C CA . GLY A 1 96 ? 7.142 13.888 -6.694 1.00 59.56 96 GLY A CA 1
ATOM 764 C C . GLY A 1 96 ? 5.742 14.103 -6.112 1.00 59.56 96 GLY A C 1
ATOM 765 O O . GLY A 1 96 ? 5.588 14.115 -4.887 1.00 59.56 96 GLY A O 1
ATOM 766 N N . PRO A 1 97 ? 4.718 14.280 -6.963 1.00 72.81 97 PRO A N 1
ATOM 767 C CA . PRO A 1 97 ? 3.340 14.393 -6.501 1.00 72.81 97 PRO A CA 1
ATOM 768 C C . PRO A 1 97 ? 2.939 13.148 -5.698 1.00 72.81 97 PRO A C 1
ATOM 770 O O . PRO A 1 97 ? 3.247 12.020 -6.086 1.00 72.81 97 PRO A O 1
ATOM 773 N N . SER A 1 98 ? 2.265 13.374 -4.570 1.00 83.00 98 SER A N 1
ATOM 774 C CA . SER A 1 98 ? 1.630 12.311 -3.791 1.00 83.00 98 SER A CA 1
ATOM 775 C C . SER A 1 98 ? 0.278 11.976 -4.412 1.00 83.00 98 SER A C 1
ATOM 777 O O . SER A 1 98 ? -0.473 12.876 -4.793 1.00 83.00 98 SER A O 1
ATOM 779 N N . ILE A 1 99 ? -0.036 10.690 -4.508 1.00 89.00 99 ILE A N 1
ATOM 780 C CA . ILE A 1 99 ? -1.363 10.191 -4.850 1.00 89.00 99 ILE A CA 1
ATOM 781 C C . ILE A 1 99 ? -2.045 9.825 -3.537 1.00 89.00 99 ILE A C 1
ATOM 783 O O . ILE A 1 99 ? -1.574 8.951 -2.810 1.00 89.00 99 ILE A O 1
ATOM 787 N N . THR A 1 100 ? -3.160 10.488 -3.242 1.00 93.31 100 THR A N 1
ATOM 788 C CA . THR A 1 100 ? -3.977 10.183 -2.066 1.00 93.31 100 THR A CA 1
ATOM 789 C C . THR A 1 100 ? -5.215 9.403 -2.481 1.00 93.31 100 THR A C 1
ATOM 791 O O . THR A 1 100 ? -5.971 9.849 -3.341 1.00 93.31 100 THR A O 1
ATOM 794 N N . THR A 1 101 ? -5.439 8.257 -1.844 1.00 94.75 101 THR A N 1
ATOM 795 C CA . THR A 1 101 ? -6.657 7.450 -2.004 1.00 94.75 101 THR A CA 1
ATOM 796 C C . THR A 1 101 ? -7.367 7.361 -0.662 1.00 94.75 101 THR A C 1
ATOM 798 O O . THR A 1 101 ? -6.712 7.170 0.356 1.00 94.75 101 THR A O 1
ATOM 801 N N . VAL A 1 102 ? -8.692 7.494 -0.639 1.00 96.19 102 VAL A N 1
ATOM 802 C CA . VAL A 1 102 ? -9.508 7.331 0.573 1.00 96.19 102 VAL A CA 1
ATOM 803 C C . VAL A 1 102 ? -10.656 6.389 0.253 1.00 96.19 102 VAL A C 1
ATOM 805 O O . VAL A 1 102 ? -11.335 6.592 -0.753 1.00 96.19 102 VAL A O 1
ATOM 808 N N . GLN A 1 103 ? -10.885 5.380 1.093 1.00 95.88 103 GLN A N 1
ATOM 809 C CA . GLN A 1 103 ? -12.047 4.501 0.963 1.00 95.88 103 GLN A CA 1
ATOM 810 C C . GLN A 1 103 ? -12.652 4.164 2.320 1.00 95.88 103 GLN A C 1
ATOM 812 O O . GLN A 1 103 ? -11.948 4.067 3.324 1.00 95.88 103 GLN A O 1
ATOM 817 N N . THR A 1 104 ? -13.964 3.942 2.316 1.00 95.56 104 THR A N 1
ATOM 818 C CA . THR A 1 104 ? -14.707 3.359 3.433 1.00 95.56 104 THR A CA 1
ATOM 819 C C . THR A 1 104 ? -15.143 1.961 3.029 1.00 95.56 104 THR A C 1
ATOM 821 O O . THR A 1 104 ? -15.836 1.802 2.025 1.00 95.56 104 THR A O 1
ATOM 824 N N . VAL A 1 105 ? -14.716 0.951 3.783 1.00 94.81 105 VAL A N 1
ATOM 825 C CA . VAL A 1 105 ? -14.942 -0.464 3.462 1.00 94.81 105 VAL A CA 1
ATOM 826 C C . VAL A 1 105 ? -15.271 -1.259 4.722 1.00 94.81 105 VAL A C 1
ATOM 828 O O . VAL A 1 105 ? -14.926 -0.854 5.834 1.00 94.81 105 VAL A O 1
ATOM 831 N N . ALA A 1 106 ? -15.930 -2.400 4.543 1.00 94.12 106 ALA A N 1
ATOM 832 C CA . ALA A 1 106 ? -15.996 -3.441 5.561 1.00 94.12 106 ALA A CA 1
ATOM 833 C C . ALA A 1 106 ? -14.758 -4.345 5.410 1.00 94.12 106 ALA A C 1
ATOM 835 O O . ALA A 1 106 ? -14.506 -4.795 4.289 1.00 94.12 106 ALA A O 1
ATOM 836 N N . PRO A 1 107 ? -13.973 -4.590 6.475 1.00 93.62 107 PRO A N 1
ATOM 837 C CA . PRO A 1 107 ? -12.885 -5.566 6.435 1.00 93.62 107 PRO A CA 1
ATOM 838 C C . PRO A 1 107 ? -13.406 -6.970 6.111 1.00 93.62 107 PRO A C 1
ATOM 840 O O . PRO A 1 107 ? -14.473 -7.358 6.587 1.00 93.62 107 PRO A O 1
ATOM 843 N N . ASP A 1 108 ? -12.642 -7.730 5.332 1.00 94.50 108 ASP A N 1
ATOM 844 C CA . ASP A 1 108 ? -12.979 -9.099 4.939 1.00 94.50 108 ASP A CA 1
ATOM 845 C C . ASP A 1 108 ? -12.283 -10.089 5.876 1.00 94.50 108 ASP A C 1
ATOM 847 O O . ASP A 1 108 ? -11.060 -10.190 5.869 1.00 94.50 108 ASP A O 1
ATOM 851 N N . ASP A 1 109 ? 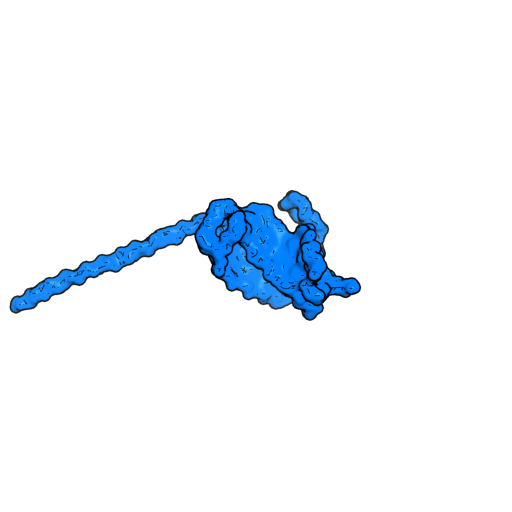-13.047 -10.750 6.747 1.00 92.06 109 ASP A N 1
ATOM 852 C CA . ASP A 1 109 ? -12.538 -11.687 7.765 1.00 92.06 109 ASP A CA 1
ATOM 853 C C . ASP A 1 109 ? -11.316 -11.157 8.554 1.00 92.06 109 ASP A C 1
ATOM 855 O O . ASP A 1 109 ? -10.308 -11.831 8.765 1.00 92.06 109 ASP A O 1
ATOM 859 N N . GLY A 1 110 ? -11.372 -9.882 8.954 1.00 92.31 110 GLY A N 1
ATOM 860 C CA . GLY A 1 110 ? -10.273 -9.225 9.672 1.00 92.31 110 GLY A CA 1
ATOM 861 C C . GLY A 1 110 ? -9.137 -8.709 8.798 1.00 92.31 110 GLY A C 1
ATOM 862 O O . GLY A 1 110 ? -8.192 -8.140 9.336 1.00 92.31 110 GLY A O 1
ATOM 863 N N . TRP A 1 111 ? -9.230 -8.818 7.478 1.00 95.06 111 TRP A N 1
ATOM 864 C CA . TRP A 1 111 ? -8.270 -8.243 6.548 1.00 95.06 111 TRP A CA 1
ATOM 865 C C . TRP A 1 111 ? -8.771 -6.939 5.945 1.00 95.06 111 TRP A C 1
ATOM 867 O O . TRP A 1 111 ? -9.905 -6.805 5.486 1.00 95.06 111 TRP A O 1
ATOM 877 N N . LEU A 1 112 ? -7.872 -5.965 5.908 1.00 95.94 112 LEU A N 1
ATOM 878 C CA . LEU A 1 112 ? -7.998 -4.778 5.090 1.00 95.94 112 LEU A CA 1
ATOM 879 C C . LEU A 1 112 ? -6.999 -4.885 3.945 1.00 95.94 112 LEU A C 1
ATOM 881 O O . LEU A 1 112 ? -5.810 -5.092 4.177 1.00 95.94 112 LEU A O 1
ATOM 885 N N . SER A 1 113 ? -7.463 -4.720 2.713 1.00 95.81 113 SER A N 1
ATOM 886 C CA . SER A 1 113 ? -6.594 -4.806 1.543 1.00 95.81 113 SER A CA 1
ATOM 887 C C . SER A 1 113 ? -6.928 -3.747 0.514 1.00 95.81 113 SER A C 1
ATOM 889 O O . SER A 1 113 ? -8.097 -3.395 0.336 1.00 95.81 113 SER A O 1
ATOM 891 N N . TYR A 1 114 ? -5.915 -3.315 -0.226 1.00 97.00 114 TYR A N 1
ATOM 892 C CA . TYR A 1 114 ? -6.109 -2.527 -1.432 1.00 97.00 114 TYR A CA 1
ATOM 893 C C . TYR A 1 114 ? -5.172 -3.018 -2.530 1.00 97.00 114 TYR A C 1
ATOM 895 O O . TYR A 1 114 ? -3.973 -2.737 -2.522 1.00 97.00 114 TYR A O 1
ATOM 903 N N . ILE A 1 115 ? -5.744 -3.770 -3.471 1.00 96.06 115 ILE A N 1
ATOM 904 C CA . ILE A 1 115 ? -5.054 -4.351 -4.623 1.00 96.06 115 ILE A CA 1
ATOM 905 C C . ILE A 1 115 ? -5.476 -3.580 -5.869 1.00 96.06 115 ILE A C 1
ATOM 907 O O . ILE A 1 115 ? -6.666 -3.363 -6.106 1.00 96.06 115 ILE A O 1
ATOM 911 N N . ARG A 1 116 ? -4.499 -3.154 -6.667 1.00 95.00 116 ARG A N 1
ATOM 912 C CA . ARG A 1 116 ? -4.719 -2.353 -7.871 1.00 95.00 116 ARG A CA 1
ATOM 913 C C . ARG A 1 116 ? -3.871 -2.843 -9.044 1.00 95.00 116 ARG A C 1
ATOM 915 O O . ARG A 1 116 ? -2.759 -3.329 -8.829 1.00 95.00 116 ARG A O 1
ATOM 922 N N . PRO A 1 117 ? -4.370 -2.690 -10.283 1.00 95.94 117 PRO A N 1
ATOM 923 C CA . PRO A 1 117 ? -3.602 -3.024 -11.470 1.00 95.94 117 PRO A CA 1
ATOM 924 C C . PRO A 1 117 ? -2.373 -2.122 -11.595 1.00 95.94 117 PRO A C 1
ATOM 926 O O . PRO A 1 117 ? -2.405 -0.936 -11.251 1.00 95.94 117 PRO A O 1
ATOM 929 N N . ILE A 1 118 ? -1.297 -2.682 -12.136 1.00 92.88 118 ILE A N 1
ATOM 930 C CA . ILE A 1 118 ? -0.084 -1.935 -12.446 1.00 92.88 118 ILE A CA 1
ATOM 931 C C . ILE A 1 118 ? -0.351 -0.953 -13.587 1.00 92.88 118 ILE A C 1
ATOM 933 O O . ILE A 1 118 ? -0.837 -1.320 -14.658 1.00 92.88 118 ILE A O 1
ATOM 937 N N . ASN A 1 119 ? 0.020 0.310 -13.366 1.00 89.12 119 ASN A N 1
ATOM 938 C CA . ASN A 1 119 ? 0.112 1.302 -14.426 1.00 89.12 119 ASN A CA 1
ATOM 939 C C . ASN A 1 119 ? 1.540 1.279 -15.005 1.00 89.12 119 ASN A C 1
ATOM 941 O O . ASN A 1 119 ? 2.458 1.775 -14.348 1.00 89.12 119 ASN A O 1
ATOM 945 N N . PRO A 1 120 ? 1.748 0.763 -16.231 1.00 82.25 120 PRO A N 1
ATOM 946 C CA . PRO A 1 120 ? 3.084 0.636 -16.816 1.00 82.25 120 PRO A CA 1
ATOM 947 C C . PRO A 1 120 ? 3.743 1.989 -17.133 1.00 82.25 120 PRO A C 1
ATOM 949 O O . PRO A 1 120 ? 4.934 2.033 -17.412 1.00 82.25 120 PRO A O 1
ATOM 952 N N . ASN A 1 121 ? 2.993 3.098 -17.084 1.00 84.31 121 ASN A N 1
ATOM 953 C CA . ASN A 1 121 ? 3.532 4.446 -17.284 1.00 84.31 121 ASN A CA 1
ATOM 954 C C . ASN A 1 121 ? 4.102 5.067 -15.998 1.00 84.31 121 ASN A C 1
ATOM 956 O O . ASN A 1 121 ? 4.543 6.216 -16.022 1.00 84.31 121 ASN A O 1
ATOM 960 N N . MET A 1 122 ? 4.045 4.365 -14.861 1.00 85.75 122 MET A N 1
ATOM 961 C CA . MET A 1 122 ? 4.699 4.829 -13.640 1.00 85.75 122 MET A CA 1
ATOM 962 C C . MET A 1 122 ? 6.215 4.844 -13.826 1.00 85.75 122 MET A C 1
ATOM 964 O O . MET A 1 122 ? 6.789 3.956 -14.448 1.00 85.75 122 MET A O 1
ATOM 968 N N . SER A 1 123 ? 6.876 5.850 -13.262 1.00 88.75 123 SER A N 1
ATOM 969 C CA . SER A 1 123 ? 8.334 5.906 -13.294 1.00 88.75 123 SER A CA 1
ATOM 970 C C . SER A 1 123 ? 8.919 4.844 -12.358 1.00 88.75 123 SER A C 1
ATOM 972 O O . SER A 1 123 ? 8.528 4.814 -11.185 1.00 88.75 123 SER A O 1
ATOM 974 N N . PRO A 1 124 ? 9.878 4.021 -12.818 1.00 89.94 124 PRO A N 1
ATOM 975 C CA . PRO A 1 124 ? 10.662 3.165 -11.938 1.00 89.94 124 PRO A CA 1
ATOM 976 C C . PRO A 1 124 ? 11.364 3.970 -10.836 1.00 89.94 124 PRO A C 1
ATOM 978 O O . PRO A 1 124 ? 11.707 5.141 -11.028 1.00 89.94 124 PRO A O 1
ATOM 981 N N . GLY A 1 125 ? 11.598 3.339 -9.689 1.00 88.75 125 GLY A N 1
ATOM 982 C CA . GLY A 1 125 ? 12.257 3.956 -8.540 1.00 88.75 125 GLY A CA 1
ATOM 983 C C . GLY A 1 125 ? 11.612 3.590 -7.209 1.00 88.75 125 GLY A C 1
ATOM 984 O O . GLY A 1 125 ? 10.723 2.745 -7.141 1.00 88.75 125 GLY A O 1
ATOM 985 N N . PHE A 1 126 ? 12.064 4.239 -6.139 1.00 89.94 126 PHE A N 1
ATOM 986 C CA . PHE A 1 126 ? 11.588 3.967 -4.785 1.00 89.94 126 PHE A CA 1
ATOM 987 C C . PHE A 1 126 ? 10.349 4.791 -4.456 1.00 89.94 126 PHE A C 1
ATOM 989 O O . PHE A 1 126 ? 10.270 5.980 -4.775 1.00 89.94 126 PHE A O 1
ATOM 996 N N . TYR A 1 127 ? 9.396 4.160 -3.781 1.00 90.44 127 TYR A N 1
ATOM 997 C CA . TYR A 1 127 ? 8.156 4.775 -3.338 1.00 90.44 127 TYR A CA 1
ATOM 998 C C . TYR A 1 127 ? 7.884 4.432 -1.882 1.00 90.44 127 TYR A C 1
ATOM 1000 O O . TYR A 1 127 ? 8.157 3.327 -1.409 1.00 90.44 127 TYR A O 1
ATOM 1008 N N . ARG A 1 128 ? 7.294 5.398 -1.184 1.00 91.88 128 ARG A N 1
ATOM 1009 C CA . ARG A 1 128 ? 6.742 5.234 0.153 1.00 91.88 128 ARG A CA 1
ATOM 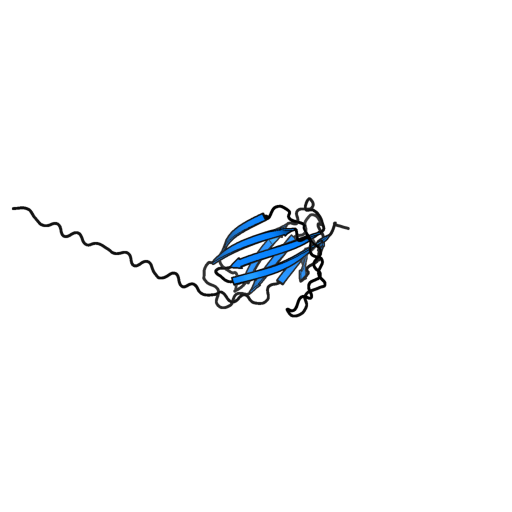1010 C C . ARG A 1 128 ? 5.223 5.245 0.070 1.00 91.88 128 ARG A C 1
ATOM 1012 O O . ARG A 1 128 ? 4.645 6.042 -0.670 1.00 91.88 128 ARG A O 1
ATOM 1019 N N . ILE A 1 129 ? 4.611 4.380 0.867 1.00 93.50 129 ILE A N 1
ATOM 1020 C CA . ILE A 1 129 ? 3.165 4.266 0.997 1.00 93.50 129 ILE A CA 1
ATOM 1021 C C . ILE A 1 129 ? 2.835 4.324 2.480 1.00 93.50 129 ILE A C 1
ATOM 1023 O O . ILE A 1 129 ? 3.318 3.501 3.254 1.00 93.50 129 ILE A O 1
ATOM 1027 N N . ASP A 1 130 ? 2.044 5.311 2.870 1.00 94.56 130 ASP A N 1
ATOM 1028 C CA . ASP A 1 130 ? 1.548 5.459 4.234 1.00 94.56 130 ASP A CA 1
ATOM 1029 C C . ASP A 1 130 ? 0.039 5.185 4.224 1.00 94.56 130 ASP A C 1
ATOM 1031 O O . ASP A 1 130 ? -0.710 5.883 3.541 1.00 94.56 130 ASP A O 1
ATOM 1035 N N . VAL A 1 131 ? -0.406 4.149 4.939 1.00 95.38 131 VAL A N 1
ATOM 1036 C CA . VAL A 1 131 ? -1.821 3.763 5.040 1.00 95.38 131 VAL A CA 1
ATOM 1037 C C . VAL A 1 131 ? -2.322 4.100 6.434 1.00 95.38 131 VAL A C 1
ATOM 1039 O O . VAL A 1 131 ? -1.958 3.453 7.411 1.00 95.38 131 VAL A O 1
ATOM 1042 N N . TYR A 1 132 ? -3.155 5.127 6.516 1.00 94.44 132 TYR A N 1
ATOM 1043 C CA . TYR A 1 132 ? -3.768 5.626 7.737 1.00 94.44 132 TYR A CA 1
ATOM 1044 C C . TYR A 1 132 ? -5.112 4.935 7.955 1.00 94.44 132 TYR A C 1
ATOM 1046 O O . TYR A 1 132 ? -5.989 5.005 7.091 1.00 94.44 132 TYR A O 1
ATOM 1054 N N . VAL A 1 133 ? -5.286 4.313 9.117 1.00 91.81 133 VAL A N 1
ATOM 1055 C CA . VAL A 1 133 ? -6.517 3.644 9.543 1.00 91.81 133 VAL A CA 1
ATOM 1056 C C . VAL A 1 133 ? -6.854 4.125 10.954 1.00 91.81 133 VAL A C 1
ATOM 1058 O O . VAL A 1 133 ? -6.254 3.687 11.933 1.00 91.81 133 VAL A O 1
ATOM 1061 N N . GLY A 1 134 ? -7.792 5.069 11.062 1.00 87.62 134 GLY A N 1
ATOM 1062 C CA . GLY A 1 134 ? -7.994 5.805 12.313 1.00 87.62 134 GLY A CA 1
ATOM 1063 C C . GLY A 1 134 ? -6.733 6.591 12.690 1.00 87.62 134 GLY A C 1
ATOM 1064 O O . GLY A 1 134 ? -6.255 7.404 11.897 1.00 87.62 134 GLY A O 1
ATOM 1065 N N . GLU A 1 135 ? -6.197 6.335 13.883 1.00 87.56 135 GLU A N 1
ATOM 1066 C CA . GLU A 1 135 ? -4.935 6.922 14.370 1.00 87.56 135 GLU A CA 1
ATOM 1067 C C . GLU A 1 135 ? -3.699 6.082 14.008 1.00 87.56 135 GLU A C 1
ATOM 1069 O O . GLU A 1 135 ? -2.570 6.568 14.080 1.00 87.56 135 GLU A O 1
ATOM 1074 N N . SER A 1 136 ? -3.905 4.843 13.561 1.00 88.94 136 SER A N 1
ATOM 1075 C CA . SER A 1 136 ? -2.835 3.901 13.247 1.00 88.94 136 SER A CA 1
ATOM 1076 C C . SER A 1 136 ? -2.325 4.093 11.825 1.00 88.94 136 SER A C 1
ATOM 1078 O O . SER A 1 136 ? -3.088 4.418 10.911 1.00 88.94 136 SER A O 1
ATOM 1080 N N . VAL A 1 137 ? -1.028 3.854 11.611 1.00 92.56 137 VAL A N 1
ATOM 1081 C CA . VAL A 1 137 ? -0.402 3.988 10.290 1.00 92.56 137 VAL A CA 1
ATOM 1082 C C . VAL A 1 137 ? 0.436 2.759 9.965 1.00 92.56 137 VAL A C 1
ATOM 1084 O O . VAL A 1 137 ? 1.337 2.397 10.718 1.00 92.56 137 VAL A O 1
ATOM 1087 N N . ALA A 1 138 ? 0.166 2.135 8.819 1.00 91.31 138 ALA A N 1
ATOM 1088 C CA . ALA A 1 138 ? 1.055 1.148 8.220 1.00 91.31 138 ALA A CA 1
ATOM 1089 C C . ALA A 1 138 ? 1.980 1.832 7.207 1.00 91.31 138 ALA A C 1
ATOM 1091 O O . ALA A 1 138 ? 1.543 2.633 6.379 1.00 91.31 138 ALA A O 1
ATOM 1092 N N . HIS A 1 139 ? 3.268 1.504 7.273 1.00 93.75 139 HIS A N 1
ATOM 1093 C CA . HIS A 1 139 ? 4.294 2.083 6.416 1.00 93.75 139 HIS A CA 1
ATOM 1094 C C . HIS A 1 139 ? 4.857 1.019 5.480 1.00 93.75 139 HIS A C 1
ATOM 1096 O O . HIS A 1 139 ? 5.465 0.052 5.937 1.00 93.75 139 HIS A O 1
ATOM 1102 N N . PHE A 1 140 ? 4.735 1.242 4.175 1.00 92.19 140 PHE A N 1
ATOM 1103 C CA . PHE A 1 140 ? 5.355 0.408 3.153 1.00 92.19 140 PHE A CA 1
ATOM 1104 C C . PHE A 1 140 ? 6.402 1.195 2.377 1.00 92.19 140 PHE A C 1
ATOM 1106 O O . PHE A 1 140 ? 6.315 2.415 2.192 1.00 92.19 140 PHE A O 1
ATOM 1113 N N . ARG A 1 141 ? 7.404 0.465 1.897 1.00 89.75 141 ARG A N 1
ATOM 1114 C CA . ARG A 1 141 ? 8.403 0.958 0.955 1.00 89.75 141 ARG A CA 1
ATOM 1115 C C . ARG A 1 141 ? 8.555 -0.067 -0.147 1.00 89.75 141 ARG A C 1
ATOM 1117 O O . ARG A 1 141 ? 8.691 -1.252 0.150 1.00 89.75 141 ARG A O 1
ATOM 1124 N N . ILE A 1 142 ? 8.536 0.399 -1.385 1.00 92.69 142 ILE A N 1
ATOM 1125 C CA . ILE A 1 142 ? 8.652 -0.457 -2.560 1.00 92.69 142 ILE A CA 1
ATOM 1126 C C . ILE A 1 142 ? 9.618 0.145 -3.574 1.00 92.69 142 ILE A C 1
ATOM 1128 O O . ILE A 1 142 ? 9.803 1.361 -3.622 1.00 92.69 142 ILE A O 1
ATOM 1132 N N . GLU A 1 143 ? 10.202 -0.709 -4.400 1.00 93.00 143 GLU A N 1
ATOM 1133 C CA . GLU A 1 143 ? 10.919 -0.347 -5.611 1.00 93.00 143 GLU A CA 1
ATOM 1134 C C . GLU A 1 143 ? 10.071 -0.773 -6.810 1.00 93.00 143 GLU A C 1
ATOM 1136 O O . GLU A 1 143 ? 9.776 -1.953 -6.998 1.00 93.00 143 GLU A O 1
ATOM 1141 N N . LEU A 1 144 ? 9.652 0.199 -7.616 1.00 92.56 144 LEU A N 1
ATOM 1142 C CA . LEU A 1 144 ? 9.055 -0.065 -8.916 1.00 92.56 144 LEU A CA 1
ATOM 1143 C C . LEU A 1 144 ? 10.179 -0.326 -9.912 1.00 92.56 144 LEU A C 1
ATOM 1145 O O . LEU A 1 144 ? 11.057 0.519 -10.101 1.00 92.56 144 LEU A O 1
ATOM 1149 N N . LEU A 1 145 ? 10.134 -1.483 -10.555 1.00 92.81 145 LEU A N 1
ATOM 1150 C CA . LEU A 1 145 ? 11.120 -1.922 -11.530 1.00 92.81 145 LEU A CA 1
ATOM 1151 C C . LEU A 1 145 ? 10.535 -1.799 -12.932 1.00 92.81 145 LEU A C 1
ATOM 1153 O O . LEU A 1 145 ? 9.348 -2.042 -13.141 1.00 92.81 145 LEU A O 1
ATOM 1157 N N . SER A 1 146 ? 11.364 -1.462 -13.916 1.00 90.06 146 SER A N 1
ATOM 1158 C CA . SER A 1 146 ? 10.964 -1.622 -15.316 1.00 90.06 146 SER A CA 1
ATOM 1159 C C . SER A 1 146 ? 10.546 -3.072 -15.568 1.00 90.06 146 SER A C 1
ATOM 1161 O O . SER A 1 146 ? 11.178 -3.992 -15.047 1.00 90.06 146 SER A O 1
ATOM 1163 N N . CYS A 1 147 ? 9.502 -3.277 -16.370 1.00 85.00 147 CYS A N 1
ATOM 1164 C CA . CYS A 1 147 ? 9.195 -4.618 -16.856 1.00 85.00 147 CYS A CA 1
ATOM 1165 C C . CYS A 1 147 ? 10.367 -5.109 -17.724 1.00 85.00 147 CYS A C 1
ATOM 1167 O O . CYS A 1 147 ? 10.875 -4.342 -18.549 1.00 85.00 147 CYS A O 1
ATOM 1169 N N . GLY A 1 148 ? 10.828 -6.333 -17.459 1.00 70.31 148 GLY A N 1
ATOM 1170 C CA . GLY A 1 148 ? 11.899 -6.994 -18.211 1.00 70.31 148 GLY A CA 1
ATOM 1171 C C . GLY A 1 148 ? 11.433 -7.553 -19.545 1.00 70.31 148 GLY A C 1
ATOM 1172 O O . GLY A 1 148 ? 10.211 -7.773 -19.703 1.00 70.31 148 GLY A O 1
#